Protein AF-A0A6G1LJ09-F1 (afdb_monomer_lite)

Secondary structure (DSSP, 8-state):
----TT-PPPHHHHHHHHHHHHHHHHHTT----HHHHHHHHHHHTTPPTTHHHH-HHHHHHHHHHHHHHHH-SS----------------------------------------------------

Foldseek 3Di:
DDDDPDPDDDPVVLLVQLLVLLLVCVVVVHDDDLQNSVQVSCVVSVHDRCCCVPPPVNVVLSNCSNVCCNVDVPDPDDDPPPPPPPDDDDDDDDDDDDDDDDDDDDDDDDDDDDDDDDDDDDDDDD

Structure (mmCIF, N/CA/C/O backbone):
data_AF-A0A6G1LJ09-F1
#
_entry.id   AF-A0A6G1LJ09-F1
#
loop_
_atom_site.group_PDB
_atom_site.id
_atom_site.type_symbol
_atom_site.label_atom_id
_atom_site.label_alt_id
_atom_site.label_comp_id
_atom_site.label_asym_id
_atom_site.label_entity_id
_atom_site.label_seq_id
_atom_site.pdbx_PDB_ins_code
_atom_site.Cartn_x
_atom_site.Cartn_y
_atom_site.Cartn_z
_atom_site.occupancy
_atom_site.B_iso_or_equiv
_atom_site.auth_seq_id
_atom_site.auth_comp_id
_atom_site.auth_asym_id
_atom_site.auth_atom_id
_atom_site.pdbx_PDB_model_num
ATOM 1 N N . MET A 1 1 ? 1.523 -24.584 -12.538 1.00 35.12 1 MET A N 1
ATOM 2 C CA . MET A 1 1 ? 1.205 -23.612 -13.606 1.00 35.12 1 MET A CA 1
ATOM 3 C C . MET A 1 1 ? 1.739 -22.257 -13.158 1.00 35.12 1 MET A C 1
ATOM 5 O O . MET A 1 1 ? 1.283 -21.769 -12.138 1.00 35.12 1 MET A O 1
ATOM 9 N N . ARG A 1 2 ? 2.769 -21.709 -13.813 1.00 52.59 2 ARG A N 1
ATOM 10 C CA . ARG A 1 2 ? 3.375 -20.404 -13.484 1.00 52.59 2 ARG A CA 1
ATOM 11 C C . ARG A 1 2 ? 3.399 -19.582 -14.764 1.00 52.59 2 ARG A C 1
ATOM 13 O O . ARG A 1 2 ? 4.247 -19.829 -15.613 1.00 52.59 2 ARG A O 1
ATOM 20 N N . SER A 1 3 ? 2.429 -18.694 -14.948 1.00 48.56 3 SER A N 1
ATOM 21 C CA . SER A 1 3 ? 2.415 -17.695 -16.023 1.00 48.56 3 SER A CA 1
ATOM 22 C C . SER A 1 3 ? 1.272 -16.720 -15.784 1.00 48.56 3 SER A C 1
ATOM 24 O O . SER A 1 3 ? 0.134 -17.143 -15.914 1.00 48.56 3 SER A O 1
ATOM 26 N N . THR A 1 4 ? 1.591 -15.455 -15.493 1.00 51.94 4 THR A N 1
ATOM 27 C CA . THR A 1 4 ? 0.912 -14.260 -16.038 1.00 51.94 4 THR A CA 1
ATOM 28 C C . THR A 1 4 ? 1.689 -12.999 -15.643 1.00 51.94 4 THR A C 1
ATOM 30 O O . THR A 1 4 ? 1.232 -12.170 -14.867 1.00 51.94 4 THR A O 1
ATOM 33 N N . ALA A 1 5 ? 2.872 -12.811 -16.231 1.00 52.53 5 ALA A N 1
ATOM 34 C CA . ALA A 1 5 ? 3.584 -11.528 -16.199 1.00 52.53 5 ALA A CA 1
ATOM 35 C C . ALA A 1 5 ? 2.998 -10.491 -17.194 1.00 52.53 5 ALA A C 1
ATOM 37 O O . ALA A 1 5 ? 3.689 -9.556 -17.580 1.00 52.53 5 ALA A O 1
ATOM 38 N N . ALA A 1 6 ? 1.748 -10.659 -17.650 1.00 56.78 6 ALA A N 1
ATOM 39 C CA . ALA A 1 6 ? 1.190 -9.905 -18.781 1.00 56.78 6 ALA A CA 1
ATOM 40 C C . ALA A 1 6 ? -0.005 -8.992 -18.441 1.00 56.78 6 ALA A C 1
ATOM 42 O O . ALA A 1 6 ? -0.504 -8.321 -19.337 1.00 56.78 6 ALA A O 1
ATOM 43 N N . ASN A 1 7 ? -0.460 -8.930 -17.184 1.00 67.44 7 ASN A N 1
ATOM 44 C CA . ASN A 1 7 ? -1.584 -8.066 -16.796 1.00 67.44 7 ASN A CA 1
ATOM 45 C C . ASN A 1 7 ? -1.324 -7.336 -15.472 1.00 67.44 7 ASN A C 1
ATOM 47 O O . ASN A 1 7 ? -2.180 -7.306 -14.593 1.00 67.44 7 ASN A O 1
ATOM 51 N N . VAL A 1 8 ? -0.120 -6.778 -15.303 1.00 73.69 8 VAL A N 1
ATOM 52 C CA . VAL A 1 8 ? 0.113 -5.843 -14.196 1.00 73.69 8 VAL A CA 1
ATOM 53 C C . VAL A 1 8 ? -0.732 -4.595 -14.488 1.00 73.69 8 VAL A C 1
ATOM 55 O O . VAL A 1 8 ? -0.546 -3.982 -15.542 1.00 73.69 8 VAL A O 1
ATOM 58 N N . PRO A 1 9 ? -1.691 -4.238 -13.618 1.00 81.38 9 PRO A N 1
ATOM 59 C CA . PRO A 1 9 ? -2.539 -3.079 -13.830 1.00 81.38 9 PRO A CA 1
ATOM 60 C C . PRO A 1 9 ? -1.704 -1.797 -13.755 1.00 81.38 9 PRO A C 1
ATOM 62 O O . PRO A 1 9 ? -0.600 -1.777 -13.214 1.00 81.38 9 PRO A O 1
ATOM 65 N N . HIS A 1 10 ? -2.234 -0.708 -14.309 1.00 88.94 10 HIS A N 1
ATOM 66 C CA . HIS A 1 10 ? -1.552 0.585 -14.304 1.00 88.94 10 HIS A CA 1
ATOM 67 C C . HIS A 1 10 ? -1.174 1.013 -12.876 1.00 88.94 10 HIS A C 1
ATOM 69 O O . HIS A 1 10 ? -1.959 0.805 -11.951 1.00 88.94 10 HIS A O 1
ATOM 75 N N . ASP A 1 11 ? -0.027 1.679 -12.703 1.00 89.19 11 ASP A N 1
ATOM 76 C CA . ASP A 1 11 ? 0.476 2.097 -11.387 1.00 89.19 11 ASP A CA 1
ATOM 77 C C . ASP A 1 11 ? -0.600 2.772 -10.529 1.00 89.19 11 ASP A C 1
ATOM 79 O O . ASP A 1 11 ? -0.790 2.424 -9.368 1.00 89.19 11 ASP A O 1
ATOM 83 N N . ALA A 1 12 ? -1.365 3.690 -11.123 1.00 89.38 12 ALA A N 1
ATOM 84 C CA . ALA A 1 12 ? -2.443 4.394 -10.430 1.00 89.38 12 ALA A CA 1
ATOM 85 C C . ALA A 1 12 ? -3.519 3.452 -9.852 1.00 89.38 12 ALA A C 1
ATOM 87 O O . ALA A 1 12 ? -4.041 3.714 -8.771 1.00 89.38 12 ALA A O 1
ATOM 88 N N . ALA A 1 13 ? -3.832 2.348 -10.538 1.00 90.88 13 ALA A N 1
ATOM 89 C CA . ALA A 1 13 ? -4.785 1.352 -10.051 1.00 90.88 13 ALA A CA 1
ATOM 90 C C . ALA A 1 13 ? -4.222 0.591 -8.842 1.00 90.88 13 ALA A C 1
ATOM 92 O O . ALA A 1 13 ? -4.949 0.343 -7.880 1.00 90.88 13 ALA A O 1
ATOM 93 N N . ILE A 1 14 ? -2.919 0.293 -8.849 1.00 91.94 14 ILE A N 1
ATOM 94 C CA . ILE A 1 14 ? -2.225 -0.333 -7.719 1.00 91.94 14 ILE A CA 1
ATOM 95 C C . ILE A 1 14 ? -2.238 0.602 -6.500 1.00 91.94 14 ILE A C 1
ATOM 97 O O . ILE A 1 14 ? -2.603 0.185 -5.400 1.00 91.94 14 ILE A O 1
ATOM 101 N N . GLU A 1 15 ? -1.908 1.885 -6.686 1.00 92.44 15 GLU A N 1
ATOM 102 C CA . GLU A 1 15 ? -1.954 2.877 -5.602 1.00 92.44 15 GLU A CA 1
ATOM 103 C C . GLU A 1 15 ? -3.365 3.034 -5.027 1.00 92.44 15 GLU A C 1
ATOM 105 O O . GLU A 1 15 ? -3.550 3.062 -3.808 1.00 92.44 15 GLU A O 1
ATOM 110 N N . GLN A 1 16 ? -4.369 3.134 -5.901 1.00 92.00 16 GLN A N 1
ATOM 111 C CA . GLN A 1 16 ? -5.761 3.288 -5.497 1.00 92.00 16 GLN A CA 1
ATOM 112 C C . GLN A 1 16 ? -6.263 2.060 -4.734 1.00 92.00 16 GLN A C 1
ATOM 114 O O . GLN A 1 16 ? -6.963 2.222 -3.733 1.00 92.00 16 GLN A O 1
ATOM 119 N N . CYS A 1 17 ? -5.881 0.855 -5.164 1.00 92.56 17 CYS A N 1
ATOM 120 C CA . CYS A 1 17 ? -6.199 -0.385 -4.463 1.00 92.56 17 CYS A CA 1
ATOM 121 C C . CYS A 1 17 ? -5.627 -0.371 -3.039 1.00 92.56 17 CYS A C 1
ATOM 123 O O . CYS A 1 17 ? -6.383 -0.538 -2.084 1.00 92.56 17 CYS A O 1
ATOM 125 N N . LEU A 1 18 ? -4.337 -0.048 -2.871 1.00 93.25 18 LEU A N 1
ATOM 126 C CA . LEU A 1 18 ? -3.701 0.047 -1.549 1.00 93.25 18 LEU A CA 1
ATOM 127 C C . LEU A 1 18 ? -4.434 1.030 -0.625 1.00 93.25 18 LEU A C 1
ATOM 129 O O . LEU A 1 18 ? -4.748 0.696 0.516 1.00 93.25 18 LEU A O 1
ATOM 133 N N . ARG A 1 19 ? -4.757 2.229 -1.126 1.00 92.00 19 ARG A N 1
ATOM 134 C CA . ARG A 1 19 ? -5.500 3.243 -0.357 1.00 92.00 19 ARG A CA 1
ATOM 135 C C . ARG A 1 19 ? -6.897 2.758 0.027 1.00 92.00 19 ARG A C 1
ATOM 137 O O . ARG A 1 19 ? -7.343 3.011 1.143 1.00 92.00 19 ARG A O 1
ATOM 144 N N . ARG A 1 20 ? -7.595 2.076 -0.886 1.00 92.44 20 ARG A N 1
ATOM 145 C CA . ARG A 1 20 ? -8.933 1.527 -0.637 1.00 92.44 20 ARG A CA 1
ATOM 146 C C . ARG A 1 20 ? -8.892 0.449 0.443 1.00 92.44 20 ARG A C 1
ATOM 148 O O . ARG A 1 20 ? -9.653 0.558 1.393 1.00 92.44 20 ARG A O 1
ATOM 155 N N . VAL A 1 21 ? -7.972 -0.509 0.341 1.00 92.75 21 VAL A N 1
ATOM 156 C CA . VAL A 1 21 ? -7.781 -1.577 1.337 1.00 92.75 21 VAL A CA 1
ATOM 157 C C . VAL A 1 21 ? -7.528 -0.995 2.728 1.00 92.75 21 VAL A C 1
ATOM 159 O O . VAL A 1 21 ? -8.147 -1.420 3.701 1.00 92.75 21 VAL A O 1
ATOM 162 N N . VAL A 1 22 ? -6.653 0.011 2.831 1.00 91.94 22 VAL A N 1
ATOM 163 C CA . VAL A 1 22 ? -6.370 0.685 4.108 1.00 91.94 22 VAL A CA 1
ATOM 164 C C . VAL A 1 22 ? -7.611 1.397 4.640 1.00 91.94 22 VAL A C 1
ATOM 166 O O . VAL A 1 22 ? -7.976 1.206 5.796 1.00 91.94 22 VAL A O 1
ATOM 169 N N . ARG A 1 23 ? -8.299 2.172 3.797 1.00 90.31 23 ARG A N 1
ATOM 170 C CA . ARG A 1 23 ? -9.517 2.890 4.189 1.00 90.31 23 ARG A CA 1
ATOM 171 C C . ARG A 1 23 ? -10.614 1.939 4.657 1.00 90.31 23 ARG A C 1
ATOM 173 O O . ARG A 1 23 ? -11.281 2.223 5.644 1.00 90.31 23 ARG A O 1
ATOM 180 N N . ASP A 1 24 ? -10.817 0.836 3.948 1.00 90.88 24 ASP A N 1
ATOM 181 C CA . ASP A 1 24 ? -11.836 -0.146 4.298 1.00 90.88 24 ASP A CA 1
ATOM 182 C C . ASP A 1 24 ? -11.479 -0.856 5.608 1.00 90.88 24 ASP A C 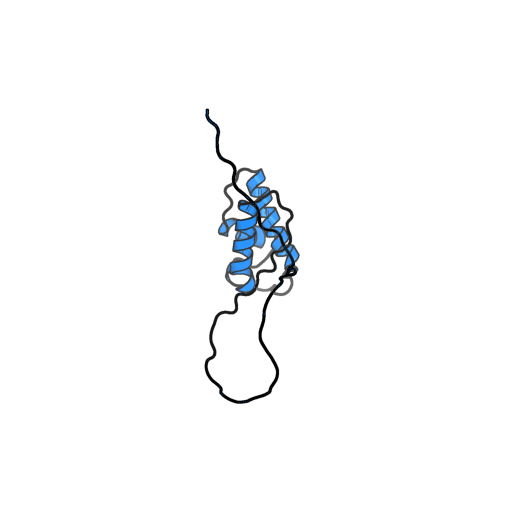1
ATOM 184 O O . ASP A 1 24 ? -12.362 -1.087 6.426 1.00 90.88 24 ASP A O 1
ATOM 188 N N . ALA A 1 25 ? -10.200 -1.097 5.892 1.00 90.75 25 ALA A N 1
ATOM 189 C CA . ALA A 1 25 ? -9.784 -1.605 7.195 1.00 90.75 25 ALA A CA 1
ATOM 190 C C . ALA A 1 25 ? -9.999 -0.602 8.336 1.00 90.75 25 ALA A C 1
ATOM 192 O O . ALA A 1 25 ? -10.524 -0.991 9.376 1.00 90.75 25 ALA A O 1
ATOM 193 N N . LEU A 1 26 ? -9.682 0.681 8.121 1.00 88.44 26 LEU A N 1
ATOM 194 C CA . LEU A 1 26 ? -9.939 1.742 9.101 1.00 88.44 26 LEU A CA 1
ATOM 195 C C . LEU A 1 26 ? -11.435 1.884 9.414 1.00 88.44 26 LEU A C 1
ATOM 197 O O . LEU A 1 26 ? -11.797 2.042 10.571 1.00 88.44 26 LEU A O 1
ATOM 201 N N . LYS A 1 27 ? -12.314 1.773 8.409 1.00 89.25 27 LYS A N 1
ATOM 202 C CA . LYS A 1 27 ? -13.776 1.787 8.618 1.00 89.25 27 LYS A CA 1
ATOM 203 C C . LYS A 1 27 ? -14.284 0.621 9.467 1.00 89.25 27 LYS A C 1
ATOM 205 O O . LYS A 1 27 ? -15.351 0.736 10.053 1.00 89.25 27 LYS A O 1
ATOM 210 N N . ASN A 1 28 ? -13.577 -0.506 9.457 1.00 89.75 28 ASN A N 1
ATOM 211 C CA . ASN A 1 28 ? -13.920 -1.694 10.235 1.00 89.75 28 ASN A CA 1
ATOM 212 C C . ASN A 1 28 ? -13.167 -1.741 11.581 1.00 89.75 28 ASN A C 1
ATOM 214 O O . ASN A 1 28 ? -13.126 -2.802 12.200 1.00 89.75 28 ASN A O 1
ATOM 218 N N . ASP A 1 29 ? -12.514 -0.642 11.989 1.00 86.94 29 ASP A N 1
ATOM 219 C CA . ASP A 1 29 ? -11.653 -0.557 13.180 1.00 86.94 29 ASP A CA 1
ATOM 220 C C . ASP A 1 29 ? -10.590 -1.676 13.241 1.00 86.94 29 ASP A C 1
ATOM 222 O O . ASP A 1 29 ? -10.156 -2.120 14.306 1.00 86.94 29 ASP A O 1
ATOM 226 N N . MET A 1 30 ? -10.151 -2.159 12.073 1.00 86.88 30 MET A N 1
ATOM 227 C CA . MET A 1 30 ? -9.152 -3.215 11.965 1.00 86.88 30 MET A CA 1
ATOM 228 C C . MET A 1 30 ? -7.749 -2.624 11.888 1.00 86.88 30 MET A C 1
ATOM 230 O O . MET A 1 30 ? -7.450 -1.793 11.028 1.00 86.88 30 MET A O 1
ATOM 234 N N . GLU A 1 31 ? -6.840 -3.141 12.716 1.00 85.56 31 GLU A N 1
ATOM 235 C CA . GLU A 1 31 ? -5.432 -2.761 12.649 1.00 85.56 31 GLU A CA 1
ATOM 236 C C . GLU A 1 31 ? -4.790 -3.264 11.344 1.00 85.56 31 GLU A C 1
ATOM 238 O O . GLU A 1 31 ? -4.497 -4.459 11.148 1.00 85.56 31 GLU A O 1
ATOM 243 N N . MET A 1 32 ? -4.572 -2.316 10.433 1.00 89.88 32 MET A N 1
ATOM 244 C CA . MET A 1 32 ? -3.961 -2.552 9.136 1.00 89.88 32 MET A CA 1
ATOM 245 C C . MET A 1 32 ? -2.461 -2.272 9.192 1.00 89.88 32 MET A C 1
ATOM 247 O O . MET A 1 32 ? -2.016 -1.165 9.475 1.00 89.88 32 MET A O 1
ATOM 251 N N . THR A 1 33 ? -1.662 -3.286 8.860 1.00 90.62 33 THR A N 1
ATOM 252 C CA . THR A 1 33 ? -0.203 -3.159 8.740 1.00 90.62 33 THR A CA 1
ATOM 253 C C . THR A 1 33 ? 0.215 -3.200 7.278 1.00 90.62 33 THR A C 1
ATOM 255 O O . THR A 1 33 ? -0.475 -3.776 6.435 1.00 90.62 33 THR A O 1
ATOM 258 N N . VAL A 1 34 ? 1.411 -2.684 6.976 1.00 91.75 34 VAL A N 1
ATOM 259 C CA . VAL A 1 34 ? 1.970 -2.685 5.612 1.00 91.75 34 VAL A CA 1
ATOM 260 C C . VAL A 1 34 ? 1.974 -4.084 4.982 1.00 91.75 34 VAL A C 1
ATOM 262 O O . VAL A 1 34 ? 1.701 -4.239 3.795 1.00 91.75 34 VAL A O 1
ATOM 265 N N . LYS A 1 35 ? 2.251 -5.126 5.777 1.00 93.31 35 LYS A N 1
ATOM 266 C CA . LYS A 1 35 ? 2.269 -6.516 5.300 1.00 93.31 35 LYS A CA 1
ATOM 267 C C . LYS A 1 35 ? 0.873 -7.007 4.899 1.00 93.31 35 LYS A C 1
ATOM 269 O O . LYS A 1 35 ? 0.754 -7.634 3.852 1.00 93.31 35 LYS A O 1
ATOM 274 N N . LYS A 1 36 ? -0.154 -6.723 5.710 1.00 92.00 36 LYS A N 1
ATOM 275 C CA . LYS A 1 36 ? -1.544 -7.119 5.429 1.00 92.00 36 LYS A CA 1
ATOM 276 C C . LYS A 1 36 ? -2.103 -6.365 4.222 1.00 92.00 36 LYS A C 1
ATOM 278 O O . LYS A 1 36 ? -2.675 -6.989 3.339 1.00 92.00 36 LYS A O 1
ATOM 283 N N . ALA A 1 37 ? -1.859 -5.056 4.146 1.00 92.88 37 ALA A N 1
ATOM 284 C CA . ALA A 1 37 ? -2.335 -4.230 3.039 1.00 92.88 37 ALA A CA 1
ATOM 285 C C . ALA A 1 37 ? -1.742 -4.671 1.690 1.00 92.88 37 ALA A C 1
ATOM 287 O O . ALA A 1 37 ? -2.463 -4.737 0.701 1.00 92.88 37 ALA A O 1
ATOM 288 N N . ARG A 1 38 ? -0.451 -5.034 1.654 1.00 93.75 38 ARG A N 1
ATOM 289 C CA . ARG A 1 38 ? 0.184 -5.596 0.449 1.00 93.75 38 ARG A CA 1
ATOM 290 C C . ARG A 1 38 ? -0.430 -6.923 0.027 1.00 93.75 38 ARG A C 1
ATOM 292 O O . ARG A 1 38 ? -0.752 -7.065 -1.141 1.00 93.75 38 ARG A O 1
ATOM 299 N N . ALA A 1 39 ? -0.611 -7.853 0.964 1.00 93.44 39 ALA A N 1
ATOM 300 C CA . ALA A 1 39 ? -1.196 -9.158 0.662 1.00 93.44 39 ALA A CA 1
ATOM 301 C C . ALA A 1 39 ? -2.629 -9.021 0.121 1.00 93.44 39 ALA A C 1
ATOM 303 O O . ALA A 1 39 ? -2.955 -9.579 -0.917 1.00 93.44 39 ALA A O 1
ATOM 304 N N . HIS A 1 40 ? -3.452 -8.189 0.760 1.00 93.00 40 HIS A N 1
ATOM 305 C CA . HIS A 1 40 ? -4.826 -7.962 0.315 1.00 93.00 40 HIS A CA 1
ATOM 306 C C . HIS A 1 40 ? -4.892 -7.239 -1.042 1.00 93.00 40 HIS A C 1
ATOM 308 O O . HIS A 1 40 ? -5.777 -7.510 -1.848 1.00 93.00 40 HIS A O 1
ATOM 314 N N . ALA A 1 41 ? -3.957 -6.326 -1.325 1.00 93.00 41 ALA A N 1
ATOM 315 C CA . ALA A 1 41 ? -3.859 -5.701 -2.643 1.00 93.00 41 ALA A CA 1
ATOM 316 C C . ALA A 1 41 ? -3.360 -6.681 -3.723 1.00 93.00 41 ALA A C 1
ATOM 318 O O . ALA A 1 41 ? -3.806 -6.594 -4.863 1.00 93.00 41 ALA A O 1
ATOM 319 N N . GLU A 1 42 ? -2.465 -7.615 -3.381 1.00 93.00 42 GLU A N 1
ATOM 320 C CA . GLU A 1 42 ? -2.040 -8.699 -4.280 1.00 93.00 42 GLU A CA 1
ATOM 321 C C . GLU A 1 42 ? -3.221 -9.618 -4.627 1.00 93.00 42 GLU A C 1
ATOM 323 O O . GLU A 1 42 ? -3.413 -9.937 -5.797 1.00 93.00 42 GLU A O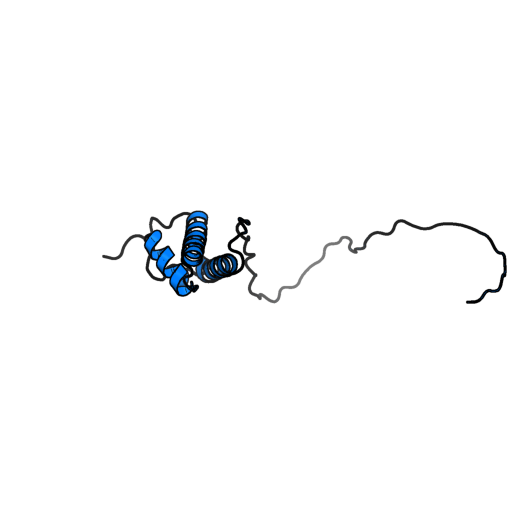 1
ATOM 328 N N . GLU A 1 43 ? -4.062 -9.962 -3.648 1.00 91.62 43 GLU A N 1
ATOM 329 C CA . GLU A 1 43 ? -5.277 -10.762 -3.854 1.00 91.62 43 GLU A CA 1
ATOM 330 C C . GLU A 1 43 ? -6.331 -10.030 -4.704 1.00 91.62 43 GLU A C 1
ATOM 332 O O . GLU A 1 43 ? -6.833 -10.598 -5.673 1.00 91.62 43 GLU A O 1
ATOM 337 N N . GLU A 1 44 ? -6.633 -8.760 -4.403 1.00 90.38 44 GLU A N 1
ATOM 338 C CA . GLU A 1 44 ? -7.621 -7.958 -5.153 1.00 90.38 44 GLU A CA 1
ATOM 339 C C . GLU A 1 44 ? -7.217 -7.730 -6.616 1.00 90.38 44 GLU A C 1
ATOM 341 O O . GLU A 1 44 ? -8.068 -7.713 -7.505 1.00 90.38 44 GLU A O 1
ATOM 346 N N . LEU A 1 45 ? -5.922 -7.533 -6.873 1.00 90.44 45 LEU A N 1
ATOM 347 C CA . LEU A 1 45 ? -5.393 -7.278 -8.215 1.00 90.44 45 LEU A CA 1
ATOM 348 C C . LEU A 1 45 ? -4.940 -8.558 -8.932 1.00 90.44 45 LEU A C 1
ATOM 350 O O . LEU A 1 45 ? -4.431 -8.465 -10.050 1.00 90.44 45 LEU A O 1
ATOM 354 N N . ALA A 1 46 ? -5.110 -9.727 -8.302 1.00 89.75 46 ALA A N 1
ATOM 355 C CA . ALA A 1 46 ? -4.621 -11.020 -8.779 1.00 89.75 46 ALA A CA 1
ATOM 356 C C . ALA A 1 46 ? -3.134 -10.981 -9.200 1.00 89.75 46 ALA A C 1
ATOM 358 O O . ALA A 1 46 ? -2.740 -11.525 -10.236 1.00 89.75 46 ALA A O 1
ATOM 359 N N . LEU A 1 47 ? -2.313 -10.293 -8.404 1.00 88.75 47 LEU A N 1
ATOM 360 C CA . LEU A 1 47 ? -0.866 -10.207 -8.585 1.00 88.75 47 LEU A CA 1
ATOM 361 C C . LEU A 1 47 ? -0.169 -11.418 -7.963 1.00 88.75 47 LEU A C 1
ATOM 363 O O . LEU A 1 47 ? -0.735 -12.141 -7.144 1.00 88.75 47 LEU A O 1
ATOM 367 N N . ASP A 1 48 ? 1.090 -11.629 -8.347 1.00 88.94 48 ASP A N 1
ATOM 368 C CA . ASP A 1 48 ? 1.902 -12.679 -7.736 1.00 88.94 48 ASP A CA 1
ATOM 369 C C . ASP A 1 48 ? 2.158 -12.369 -6.256 1.00 88.94 48 ASP A C 1
ATOM 371 O O . ASP A 1 48 ? 2.388 -11.217 -5.870 1.00 88.94 48 ASP A O 1
ATOM 375 N N . ALA A 1 49 ? 2.126 -13.407 -5.423 1.00 88.56 49 ALA A N 1
ATOM 376 C CA . ALA A 1 49 ? 2.326 -13.251 -3.991 1.00 88.56 49 ALA A CA 1
ATOM 377 C C . ALA A 1 49 ? 3.749 -12.751 -3.715 1.00 88.56 49 ALA A C 1
ATOM 379 O O . ALA A 1 49 ? 4.729 -13.409 -4.057 1.00 88.56 49 ALA A O 1
ATOM 380 N N . GLY A 1 50 ? 3.870 -11.602 -3.054 1.00 89.69 50 GLY A N 1
ATOM 381 C CA . GLY A 1 50 ? 5.150 -10.932 -2.864 1.00 89.69 50 GLY A CA 1
ATOM 382 C C . GLY A 1 50 ? 5.533 -9.951 -3.971 1.00 89.69 50 GLY A C 1
ATOM 383 O O . GLY A 1 50 ? 6.621 -9.384 -3.878 1.00 89.69 50 GLY A O 1
ATOM 384 N N . PHE A 1 51 ? 4.663 -9.647 -4.940 1.00 91.81 51 PHE A N 1
ATOM 385 C CA . PHE A 1 51 ? 4.890 -8.616 -5.961 1.00 91.81 51 PHE A CA 1
ATOM 386 C C . PHE A 1 51 ? 5.438 -7.305 -5.376 1.00 91.81 51 PHE A C 1
ATOM 388 O O . PHE A 1 51 ? 6.419 -6.751 -5.881 1.00 91.81 51 PHE A O 1
ATOM 395 N N . PHE A 1 52 ? 4.863 -6.826 -4.267 1.00 91.62 52 PHE A N 1
ATOM 396 C CA . PHE A 1 52 ? 5.312 -5.589 -3.614 1.00 91.62 52 PHE A CA 1
ATOM 397 C C . PHE A 1 52 ? 6.679 -5.721 -2.925 1.00 91.62 52 PHE A C 1
ATOM 399 O O . PHE A 1 52 ? 7.286 -4.717 -2.555 1.00 91.62 52 PHE A O 1
ATOM 406 N N . LYS A 1 53 ? 7.158 -6.942 -2.682 1.00 90.44 53 LYS A N 1
ATOM 407 C CA . LYS A 1 53 ? 8.462 -7.229 -2.062 1.00 90.44 53 LYS A CA 1
ATOM 408 C C . LYS A 1 53 ? 9.537 -7.460 -3.118 1.00 90.44 53 LYS A C 1
ATOM 410 O O . LYS A 1 53 ? 10.666 -7.008 -2.915 1.00 90.44 53 LYS A O 1
ATOM 415 N N . ASP A 1 54 ? 9.161 -8.122 -4.205 1.00 90.50 54 ASP A N 1
ATOM 416 C CA . ASP A 1 54 ? 10.046 -8.525 -5.292 1.00 90.50 54 ASP A CA 1
ATOM 417 C C . ASP A 1 54 ? 10.264 -7.385 -6.287 1.00 90.50 54 ASP A C 1
ATOM 419 O O . ASP A 1 54 ? 11.344 -7.262 -6.865 1.00 90.50 54 ASP A O 1
ATOM 423 N N . THR A 1 55 ? 9.288 -6.480 -6.419 1.00 90.12 55 THR A N 1
ATOM 424 C CA . THR A 1 55 ? 9.410 -5.303 -7.280 1.00 90.12 55 THR A CA 1
ATOM 425 C C . THR A 1 55 ? 9.999 -4.118 -6.503 1.00 90.12 55 THR A C 1
ATOM 427 O O . THR A 1 55 ? 9.312 -3.522 -5.665 1.00 90.12 55 THR A O 1
ATOM 430 N N . PRO A 1 56 ? 11.248 -3.694 -6.781 1.00 90.12 56 PRO A N 1
ATOM 431 C CA . PRO A 1 56 ? 11.920 -2.652 -6.002 1.00 90.12 56 PRO A CA 1
ATOM 432 C C . PRO A 1 56 ? 11.210 -1.296 -6.085 1.00 90.12 56 PRO A C 1
ATOM 434 O O . PRO A 1 56 ? 11.117 -0.602 -5.076 1.00 90.12 56 PRO A O 1
ATOM 437 N N . ALA A 1 57 ? 10.636 -0.957 -7.247 1.00 89.56 57 ALA A N 1
ATOM 438 C CA . ALA A 1 57 ? 9.870 0.277 -7.443 1.00 89.56 57 ALA A CA 1
ATOM 439 C C . ALA A 1 57 ? 8.645 0.372 -6.514 1.00 89.56 57 ALA A C 1
ATOM 441 O O . ALA A 1 57 ? 8.254 1.459 -6.095 1.00 89.56 57 ALA A O 1
ATOM 442 N N . TRP A 1 58 ? 8.063 -0.775 -6.162 1.00 92.69 58 TRP A N 1
ATOM 443 C CA . TRP A 1 58 ? 6.866 -0.863 -5.334 1.00 92.69 58 TRP A CA 1
ATOM 444 C C . TRP A 1 58 ? 7.165 -1.113 -3.859 1.00 92.69 58 TRP A C 1
ATOM 446 O O . TRP A 1 58 ? 6.327 -0.814 -3.009 1.00 92.69 58 TRP A O 1
ATOM 456 N N . LYS A 1 59 ? 8.357 -1.606 -3.519 1.00 91.50 59 LYS A N 1
ATOM 457 C CA . LYS A 1 59 ? 8.733 -1.947 -2.143 1.00 91.50 59 LYS A CA 1
ATOM 458 C C . LYS A 1 59 ? 8.747 -0.754 -1.194 1.00 91.50 59 LYS A C 1
ATOM 460 O O . LYS A 1 59 ? 8.280 -0.887 -0.064 1.00 91.50 59 LYS A O 1
ATOM 465 N N . GLU A 1 60 ? 9.27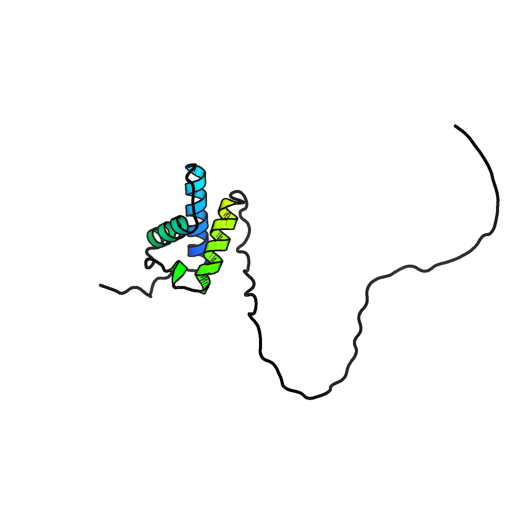6 0.383 -1.626 1.00 92.12 60 GLU A N 1
ATOM 466 C CA . GLU A 1 60 ? 9.255 1.623 -0.839 1.00 92.12 60 GLU A CA 1
ATOM 467 C C . GLU A 1 60 ? 7.928 2.359 -1.049 1.00 92.12 60 GLU A C 1
ATOM 469 O O . GLU A 1 60 ? 7.193 2.585 -0.094 1.00 92.12 60 GLU A O 1
ATOM 474 N N . ARG A 1 61 ? 7.529 2.556 -2.311 1.00 92.69 61 ARG A N 1
ATOM 475 C CA . ARG A 1 61 ? 6.298 3.265 -2.691 1.00 92.69 61 ARG A CA 1
ATOM 476 C C . ARG A 1 61 ? 5.041 2.732 -2.001 1.00 92.69 61 ARG A C 1
ATOM 478 O O . ARG A 1 61 ? 4.262 3.509 -1.464 1.00 92.69 61 ARG A O 1
ATOM 485 N N . SER A 1 62 ? 4.842 1.412 -1.962 1.00 92.06 62 SER A N 1
ATOM 486 C CA . SER A 1 62 ? 3.680 0.829 -1.274 1.00 92.06 62 SER A CA 1
ATOM 487 C C . SER A 1 62 ? 3.719 1.060 0.235 1.00 92.06 62 SER A C 1
ATOM 489 O O . SER A 1 62 ? 2.667 1.243 0.834 1.00 92.06 62 SER A O 1
ATOM 491 N N . LYS A 1 63 ? 4.910 1.065 0.856 1.00 93.94 63 LYS A N 1
ATOM 492 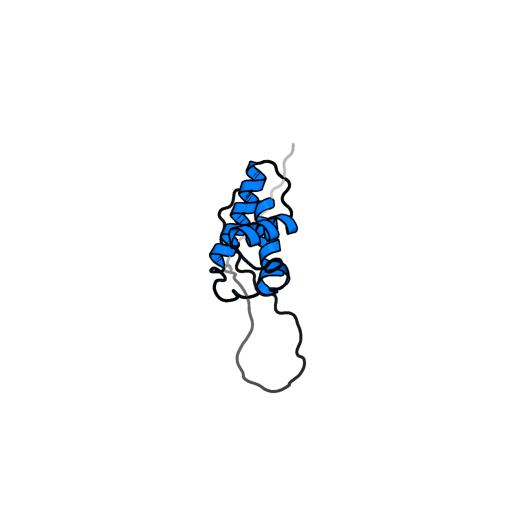C CA . LYS A 1 63 ? 5.047 1.358 2.288 1.00 93.94 63 LYS A CA 1
ATOM 493 C C . LYS A 1 63 ? 4.570 2.780 2.560 1.00 93.94 63 LYS A C 1
ATOM 495 O O . LYS A 1 63 ? 3.721 2.954 3.422 1.00 93.94 63 LYS A O 1
ATOM 500 N N . ASP A 1 64 ? 5.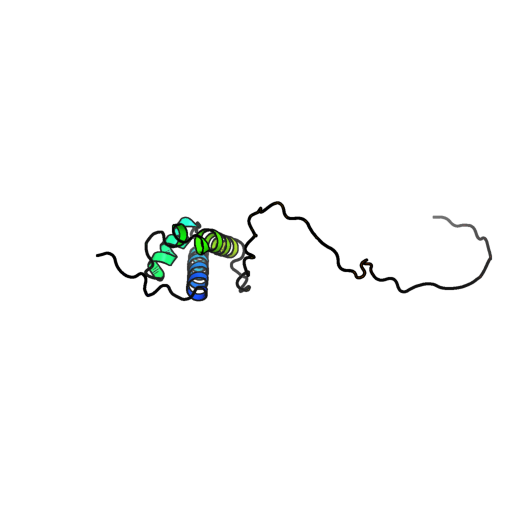071 3.743 1.792 1.00 92.75 64 ASP A N 1
ATOM 501 C CA . ASP A 1 64 ? 4.743 5.158 1.967 1.00 92.75 64 ASP A CA 1
ATOM 502 C C . ASP A 1 64 ? 3.251 5.413 1.750 1.00 92.75 64 ASP A C 1
ATOM 504 O O . ASP A 1 64 ? 2.617 6.061 2.574 1.00 92.75 64 ASP A O 1
ATOM 508 N N . ILE A 1 65 ? 2.665 4.832 0.694 1.00 91.88 65 ILE A N 1
ATOM 509 C CA . ILE A 1 65 ? 1.226 4.949 0.415 1.00 91.88 65 ILE A CA 1
ATOM 510 C C . ILE A 1 65 ? 0.395 4.400 1.576 1.00 91.88 65 ILE A C 1
ATOM 512 O O . ILE A 1 65 ? -0.582 5.030 1.973 1.00 91.88 65 ILE A O 1
ATOM 516 N N . ILE A 1 66 ? 0.759 3.227 2.105 1.00 91.62 66 ILE A N 1
ATOM 517 C CA . ILE A 1 66 ? 0.022 2.605 3.206 1.00 91.62 66 ILE A CA 1
ATOM 518 C C . ILE A 1 66 ? 0.177 3.433 4.484 1.00 91.62 66 ILE A C 1
ATOM 520 O O . ILE A 1 66 ? -0.825 3.722 5.126 1.00 91.62 66 ILE A O 1
ATOM 524 N N . THR A 1 67 ? 1.397 3.841 4.843 1.00 91.44 67 THR A N 1
ATOM 525 C CA . THR A 1 67 ? 1.643 4.655 6.042 1.00 91.44 67 THR A CA 1
ATOM 526 C C . THR A 1 67 ? 0.906 5.990 5.964 1.00 91.44 67 THR A C 1
ATOM 528 O O . THR A 1 67 ? 0.179 6.319 6.893 1.00 91.44 67 THR A O 1
ATOM 531 N N . ALA A 1 68 ? 0.992 6.694 4.832 1.00 89.62 68 ALA A N 1
ATOM 532 C CA . ALA A 1 68 ? 0.275 7.949 4.631 1.00 89.62 68 ALA A CA 1
ATOM 533 C C . ALA A 1 68 ? -1.249 7.769 4.720 1.00 89.62 68 ALA A C 1
ATOM 535 O O . ALA A 1 68 ? -1.926 8.591 5.323 1.00 89.62 68 ALA A O 1
ATOM 536 N N . ALA A 1 69 ? -1.796 6.683 4.162 1.00 88.06 69 ALA A N 1
ATOM 537 C CA . ALA A 1 69 ? -3.233 6.409 4.216 1.00 88.06 69 ALA A CA 1
ATOM 538 C C . ALA A 1 69 ? -3.733 5.992 5.612 1.00 88.06 69 ALA A C 1
ATOM 540 O O . ALA A 1 69 ? -4.918 6.155 5.898 1.00 88.06 69 ALA A O 1
ATOM 541 N N . VAL A 1 70 ? -2.861 5.427 6.456 1.00 87.19 70 VAL A N 1
ATOM 542 C CA . VAL A 1 70 ? -3.172 5.120 7.862 1.00 87.19 70 VAL A CA 1
ATOM 543 C C . VAL A 1 70 ? -3.110 6.387 8.719 1.00 87.19 70 VAL A C 1
ATOM 545 O O . VAL A 1 70 ? -3.972 6.573 9.571 1.00 87.19 70 VAL A O 1
ATOM 548 N N . GLU A 1 71 ? -2.114 7.252 8.500 1.00 85.00 71 GLU A N 1
ATOM 549 C CA . GLU A 1 71 ? -1.937 8.501 9.258 1.00 85.00 71 GLU A CA 1
ATOM 550 C C . GLU A 1 71 ? -2.972 9.575 8.890 1.00 85.00 71 GLU A C 1
ATOM 552 O O . GLU A 1 71 ? -3.481 10.257 9.778 1.00 85.00 71 GLU A O 1
ATOM 557 N N . ASP A 1 72 ? -3.312 9.711 7.605 1.00 78.56 72 ASP A N 1
ATOM 558 C CA . ASP A 1 72 ? -4.318 10.659 7.115 1.00 78.56 72 ASP A CA 1
ATOM 559 C C . ASP A 1 72 ? -5.327 9.967 6.176 1.00 78.56 72 ASP A C 1
ATOM 561 O O . ASP A 1 72 ? -5.159 9.939 4.949 1.00 78.56 72 ASP A O 1
ATOM 565 N N . PRO A 1 73 ? -6.420 9.407 6.727 1.00 70.19 73 PRO A N 1
ATOM 566 C CA . PRO A 1 73 ? -7.463 8.772 5.926 1.00 70.19 73 PRO A CA 1
ATOM 567 C C . PRO A 1 73 ? -8.380 9.772 5.204 1.00 70.19 73 PRO A C 1
ATOM 569 O O . PRO A 1 73 ? -9.161 9.359 4.338 1.00 70.19 73 PRO A O 1
ATOM 572 N N . SER A 1 74 ? -8.329 11.062 5.565 1.00 62.25 74 SER A N 1
ATOM 573 C CA . SER A 1 74 ? -9.280 12.082 5.109 1.00 62.25 74 SER A CA 1
ATOM 574 C C . SER A 1 74 ? -8.794 12.859 3.891 1.00 62.25 74 SER A C 1
ATOM 576 O O . SER A 1 74 ? -9.607 13.513 3.234 1.00 62.25 74 SER A O 1
ATOM 578 N N . SER A 1 75 ? -7.503 12.801 3.567 1.00 51.47 75 SER A N 1
ATOM 579 C CA . SER A 1 75 ? -6.941 13.583 2.474 1.00 51.47 75 SER A CA 1
ATOM 580 C C . SER A 1 75 ? -6.981 12.833 1.131 1.00 51.47 75 SER A C 1
ATOM 582 O O . SER A 1 75 ? -6.276 11.836 0.937 1.00 51.47 75 SER A O 1
ATOM 584 N N . PRO A 1 76 ? -7.761 13.300 0.133 1.00 55.50 76 PRO A N 1
ATOM 585 C CA . PRO A 1 76 ? -7.664 12.826 -1.242 1.00 55.50 76 PRO A CA 1
ATOM 586 C C . PRO A 1 76 ? -6.451 13.466 -1.932 1.00 55.50 76 PRO A C 1
ATOM 588 O O . PRO A 1 76 ? -6.567 13.983 -3.041 1.00 55.50 76 PRO A O 1
ATOM 591 N N . GLU A 1 77 ? -5.279 13.501 -1.297 1.00 51.41 77 GLU A N 1
ATOM 592 C CA . GLU A 1 77 ? -4.167 14.259 -1.856 1.00 51.41 77 GLU A CA 1
ATOM 593 C C . GLU A 1 77 ? -3.248 13.375 -2.706 1.00 51.41 77 GLU A C 1
ATOM 595 O O . GLU A 1 77 ? -2.711 12.339 -2.294 1.00 51.41 77 GLU A O 1
ATOM 600 N N . LYS A 1 78 ? -3.243 13.762 -3.987 1.00 48.69 78 LYS A N 1
ATOM 601 C CA . LYS A 1 78 ? -2.198 13.679 -5.011 1.00 48.69 78 LYS A CA 1
ATOM 602 C C . LYS A 1 78 ? -1.126 12.638 -4.730 1.00 48.69 78 LYS A C 1
ATOM 604 O O . LYS A 1 78 ? -0.358 12.791 -3.788 1.00 48.69 78 LYS A O 1
ATOM 609 N N . ALA A 1 79 ? -1.032 11.648 -5.621 1.00 49.34 79 ALA A N 1
ATOM 610 C CA . ALA A 1 79 ? 0.159 10.832 -5.829 1.00 49.34 79 ALA A CA 1
ATOM 611 C C . ALA A 1 79 ? 1.407 11.669 -5.519 1.00 49.34 79 ALA A C 1
ATOM 613 O O . ALA A 1 79 ? 1.763 12.577 -6.282 1.00 49.34 79 ALA A O 1
ATOM 614 N N . GLN A 1 80 ? 2.005 11.438 -4.346 1.00 49.97 80 GLN A N 1
ATOM 615 C CA . GLN A 1 80 ? 3.287 12.027 -4.030 1.00 49.97 80 GLN A CA 1
ATOM 616 C C . GLN A 1 80 ? 4.200 11.495 -5.117 1.00 49.97 80 GLN A C 1
ATOM 618 O O . GLN A 1 80 ? 4.430 10.292 -5.238 1.00 49.97 80 GLN A O 1
ATOM 623 N N . LYS A 1 81 ? 4.634 12.411 -5.982 1.00 48.34 81 LYS A N 1
ATOM 624 C CA . LYS A 1 81 ? 5.747 12.207 -6.891 1.00 48.34 81 LYS A CA 1
ATOM 625 C C . LYS A 1 81 ? 6.924 11.885 -5.981 1.00 48.34 81 LYS A C 1
ATOM 627 O O . LYS A 1 81 ? 7.611 12.802 -5.536 1.00 48.34 81 LYS A O 1
ATOM 632 N N . ASN A 1 82 ? 7.082 10.615 -5.618 1.00 48.19 82 ASN A N 1
ATOM 633 C CA . ASN A 1 82 ? 8.210 10.168 -4.833 1.00 48.19 82 ASN A CA 1
ATOM 634 C C . ASN A 1 82 ? 9.428 10.415 -5.707 1.00 48.19 82 ASN A C 1
ATOM 636 O O . ASN A 1 82 ? 9.696 9.726 -6.689 1.00 48.19 82 ASN A O 1
ATOM 640 N N . ALA A 1 83 ? 10.083 11.518 -5.363 1.00 47.97 83 ALA A N 1
ATOM 641 C CA . ALA A 1 83 ? 11.401 11.883 -5.781 1.00 47.97 83 ALA A CA 1
ATOM 642 C C . ALA A 1 83 ? 12.292 10.671 -5.530 1.00 47.97 83 ALA A C 1
ATOM 644 O O . ALA A 1 83 ? 12.611 10.348 -4.386 1.00 47.97 83 ALA A O 1
ATOM 645 N N . SER A 1 84 ? 12.686 10.004 -6.612 1.00 50.88 84 SER A N 1
ATOM 646 C CA . SER A 1 84 ? 13.813 9.090 -6.604 1.00 50.88 84 SER A CA 1
ATOM 647 C C . SER A 1 84 ? 14.999 9.854 -6.034 1.00 50.88 84 SER A C 1
ATOM 649 O O . SER A 1 84 ? 15.585 10.713 -6.691 1.00 50.88 84 SER A O 1
ATOM 651 N N . LYS A 1 85 ? 15.325 9.582 -4.776 1.00 48.62 85 LYS A N 1
ATOM 652 C CA . LYS A 1 85 ? 16.562 10.022 -4.147 1.00 48.62 85 LYS A CA 1
ATOM 653 C C . LYS A 1 85 ? 17.713 9.441 -4.979 1.00 48.62 85 LYS A C 1
ATOM 655 O O . LYS A 1 85 ? 17.822 8.217 -5.035 1.00 48.62 85 LYS A O 1
ATOM 660 N N . PRO A 1 86 ? 18.571 10.240 -5.647 1.00 46.88 86 PRO A N 1
ATOM 661 C CA . PRO A 1 86 ? 19.703 9.672 -6.360 1.00 46.88 86 PRO A CA 1
ATOM 662 C C . PRO A 1 86 ? 20.717 9.173 -5.329 1.00 46.88 86 PRO A C 1
ATOM 664 O O . PRO A 1 86 ? 21.409 9.945 -4.660 1.00 46.88 86 PRO A O 1
ATOM 667 N N . THR A 1 87 ? 20.796 7.855 -5.175 1.00 50.16 87 THR A N 1
ATOM 668 C CA . THR A 1 87 ? 21.847 7.190 -4.411 1.00 50.16 87 THR A CA 1
ATOM 669 C C . THR A 1 87 ? 23.172 7.294 -5.169 1.00 50.16 87 THR A C 1
ATOM 671 O O . THR A 1 87 ? 23.492 6.474 -6.015 1.00 50.16 87 THR A O 1
ATOM 674 N N . ALA A 1 88 ? 23.910 8.356 -4.855 1.00 53.16 88 ALA A N 1
ATOM 675 C CA . ALA A 1 88 ? 25.340 8.391 -4.552 1.00 53.16 88 ALA A CA 1
ATOM 676 C C . ALA A 1 88 ? 26.381 7.752 -5.524 1.00 53.16 88 ALA A C 1
ATOM 678 O O . ALA A 1 88 ? 26.505 6.539 -5.633 1.00 53.16 88 ALA A O 1
ATOM 679 N N . LYS A 1 89 ? 27.306 8.630 -5.962 1.00 52.00 89 LYS A N 1
ATOM 680 C CA . LYS A 1 89 ? 28.753 8.440 -6.254 1.00 52.00 89 LYS A CA 1
ATOM 681 C C . LYS A 1 89 ? 29.181 7.950 -7.650 1.00 52.00 89 LYS A C 1
ATOM 683 O O . LYS A 1 89 ? 29.300 6.760 -7.898 1.00 52.00 89 LYS A O 1
ATOM 688 N N . ALA A 1 90 ? 29.699 8.893 -8.441 1.00 49.34 90 ALA A N 1
ATOM 689 C CA . ALA A 1 90 ? 30.904 8.681 -9.246 1.00 49.34 90 ALA A CA 1
ATOM 690 C C . ALA A 1 90 ? 31.839 9.889 -9.057 1.00 49.34 90 ALA A C 1
ATOM 692 O O . ALA A 1 90 ? 31.436 11.036 -9.242 1.00 49.34 90 ALA A O 1
ATOM 693 N N . LYS A 1 91 ? 33.068 9.635 -8.592 1.00 53.81 91 LYS A N 1
ATOM 694 C CA . LYS A 1 91 ? 34.136 10.636 -8.477 1.00 53.81 91 LYS A CA 1
ATOM 695 C C . LYS A 1 91 ? 34.947 10.690 -9.779 1.00 53.81 91 LYS A C 1
ATOM 697 O O . LYS A 1 91 ? 35.163 9.656 -10.395 1.00 53.81 91 LYS A O 1
ATOM 702 N N . ALA A 1 92 ? 35.528 11.874 -9.995 1.00 48.59 92 ALA A N 1
ATOM 703 C CA . ALA A 1 92 ? 36.732 12.202 -10.772 1.00 48.59 92 ALA A CA 1
ATOM 704 C C . ALA A 1 92 ? 36.577 12.454 -12.284 1.00 48.59 92 ALA A C 1
ATOM 706 O O . ALA A 1 92 ? 36.149 11.586 -13.032 1.00 48.59 92 ALA A O 1
ATOM 707 N N . GLY A 1 93 ? 37.035 13.639 -12.729 1.00 44.25 93 GLY A N 1
ATOM 708 C CA . GLY A 1 93 ? 37.283 13.895 -14.154 1.00 44.25 93 GLY A CA 1
ATOM 709 C C . GLY A 1 93 ? 37.348 15.348 -14.657 1.00 44.25 93 GLY A C 1
ATOM 710 O O . GLY A 1 93 ? 36.712 15.647 -15.649 1.00 44.25 93 GLY A O 1
ATOM 711 N N . THR A 1 94 ? 38.074 16.251 -13.988 1.00 51.81 94 THR A N 1
ATOM 712 C CA . THR A 1 94 ? 38.949 17.307 -14.565 1.00 51.81 94 THR A CA 1
ATOM 713 C C . THR A 1 94 ? 38.754 17.807 -16.028 1.00 51.81 94 THR A C 1
ATOM 715 O O . THR A 1 94 ? 38.935 17.041 -16.968 1.00 51.81 94 THR A O 1
ATOM 718 N N . LYS A 1 95 ? 38.688 19.159 -16.160 1.00 45.19 95 LYS A N 1
ATOM 719 C CA . LYS A 1 95 ? 38.888 20.084 -17.331 1.00 45.19 95 LYS A CA 1
ATOM 720 C C . LYS A 1 95 ? 37.629 20.422 -18.165 1.00 45.19 95 LYS A C 1
ATOM 722 O O . LYS A 1 95 ? 36.884 19.529 -18.505 1.00 45.19 95 LYS A O 1
ATOM 727 N N . ARG A 1 96 ? 37.359 21.661 -18.613 1.00 46.75 96 ARG A N 1
ATOM 728 C CA . ARG A 1 96 ? 38.018 22.987 -18.533 1.00 46.75 96 ARG A CA 1
ATOM 729 C C . ARG A 1 96 ? 36.998 24.072 -18.986 1.00 46.75 96 ARG A C 1
ATOM 731 O O . ARG A 1 96 ? 36.279 23.827 -19.938 1.00 46.75 96 ARG A O 1
ATOM 738 N N . LYS A 1 97 ? 37.015 25.234 -18.309 1.00 48.53 97 LYS A N 1
ATOM 739 C CA . LYS A 1 97 ? 36.763 26.634 -18.755 1.00 48.53 97 LYS A CA 1
ATOM 740 C C . LYS A 1 97 ? 35.711 26.926 -19.859 1.00 48.53 97 LYS A C 1
ATOM 742 O O . LYS A 1 97 ? 35.990 26.692 -21.024 1.00 48.53 97 LYS A O 1
ATOM 747 N N . SER A 1 98 ? 34.636 27.614 -19.469 1.00 45.94 98 SER A N 1
ATOM 748 C CA . SER A 1 98 ? 34.100 28.861 -20.068 1.00 45.94 98 SER A CA 1
ATOM 749 C C . SER A 1 98 ? 33.201 29.482 -18.989 1.00 45.94 98 SER A C 1
ATOM 751 O O . SER A 1 98 ? 32.395 28.775 -18.394 1.00 45.94 98 SER A O 1
ATOM 753 N N . ASP A 1 99 ? 33.565 30.626 -18.412 1.00 42.84 99 ASP A N 1
ATOM 754 C CA . ASP A 1 99 ? 33.242 31.964 -18.934 1.00 42.84 99 ASP A CA 1
ATOM 755 C C . ASP A 1 99 ? 31.724 32.161 -19.050 1.00 42.84 99 ASP A C 1
ATOM 757 O O . ASP A 1 99 ? 31.120 31.820 -20.058 1.00 42.84 99 ASP A O 1
ATOM 761 N N . ASP A 1 100 ? 31.081 32.506 -17.935 1.00 42.19 100 ASP A N 1
ATOM 762 C CA . ASP A 1 100 ? 30.498 33.838 -17.741 1.00 42.19 100 ASP A CA 1
ATOM 763 C C . ASP A 1 100 ? 29.683 33.872 -16.428 1.00 42.19 100 ASP A C 1
ATOM 765 O O . ASP A 1 100 ? 28.939 32.953 -16.088 1.00 42.19 100 ASP A O 1
ATOM 769 N N . ALA A 1 101 ? 29.936 34.925 -15.655 1.00 42.72 101 ALA A N 1
ATOM 770 C CA . ALA A 1 101 ? 29.141 35.511 -14.576 1.00 42.72 101 ALA A CA 1
ATOM 771 C C . ALA A 1 101 ? 28.283 34.628 -13.629 1.00 42.72 101 ALA A C 1
ATOM 773 O O . ALA A 1 101 ? 27.141 34.261 -13.895 1.00 42.72 101 ALA A O 1
ATOM 774 N N . GLN A 1 102 ? 28.741 34.515 -12.379 1.00 48.25 102 GLN A N 1
ATOM 775 C CA . GLN A 1 102 ? 27.879 34.572 -11.186 1.00 48.25 102 GLN A CA 1
ATOM 776 C C . GLN A 1 102 ? 28.596 35.454 -10.141 1.00 48.25 102 GLN A C 1
ATOM 778 O O . GLN A 1 102 ? 29.822 35.367 -10.063 1.00 48.25 102 GLN A O 1
ATOM 783 N N . PRO A 1 103 ? 27.898 36.290 -9.334 1.00 47.81 103 PRO A N 1
ATOM 784 C CA . PRO A 1 103 ? 26.936 35.758 -8.371 1.00 47.81 103 PRO A CA 1
ATOM 785 C C . PRO A 1 103 ? 25.679 36.602 -8.075 1.00 47.81 103 PRO A C 1
ATOM 787 O O . PRO A 1 103 ? 25.700 37.821 -7.970 1.00 47.81 103 PRO A O 1
ATOM 790 N N . VAL A 1 104 ? 24.584 35.876 -7.832 1.00 50.91 104 VAL A N 1
ATOM 791 C CA . VAL A 1 104 ? 23.699 35.965 -6.652 1.00 50.91 104 VAL A CA 1
ATOM 792 C C . VAL A 1 104 ? 23.663 37.313 -5.898 1.00 50.91 104 VAL A C 1
ATOM 794 O O . VAL A 1 104 ? 24.649 37.675 -5.261 1.00 50.91 104 VAL A O 1
ATOM 797 N N . LYS A 1 105 ? 22.471 37.925 -5.765 1.00 51.06 105 LYS A N 1
ATOM 798 C CA . LYS A 1 105 ? 21.742 38.125 -4.478 1.00 51.06 105 LYS A CA 1
ATOM 799 C C . LYS A 1 105 ? 20.611 39.170 -4.576 1.00 51.06 105 LYS A C 1
ATOM 801 O O . LYS A 1 105 ? 20.839 40.339 -4.832 1.00 51.06 105 LYS A O 1
ATOM 806 N N . LYS A 1 106 ? 19.396 38.680 -4.294 1.00 46.38 106 LYS A N 1
ATOM 807 C CA . LYS A 1 106 ? 18.334 39.207 -3.403 1.00 46.38 106 LYS A CA 1
ATOM 808 C C . LYS A 1 106 ? 18.067 40.729 -3.313 1.00 46.38 106 LYS A C 1
ATOM 810 O O . LYS A 1 106 ? 18.929 41.508 -2.945 1.00 46.38 106 LYS A O 1
ATOM 815 N N . ARG A 1 107 ? 16.767 41.050 -3.473 1.00 50.66 107 ARG A N 1
ATOM 816 C CA . ARG A 1 107 ? 15.955 42.141 -2.872 1.00 50.66 107 ARG A CA 1
ATOM 817 C C . ARG A 1 107 ? 16.702 43.117 -1.949 1.00 50.66 107 ARG A C 1
ATOM 819 O O . ARG A 1 107 ? 17.131 42.695 -0.885 1.00 50.66 107 ARG A O 1
ATOM 826 N N . GLN A 1 108 ? 16.574 44.415 -2.240 1.00 48.75 108 GLN A N 1
ATOM 827 C CA . GLN A 1 108 ? 16.215 45.466 -1.271 1.00 48.75 108 GLN A CA 1
ATOM 828 C C . GLN A 1 108 ? 15.910 46.781 -2.017 1.00 48.75 108 GLN A C 1
ATOM 830 O O . GLN A 1 108 ? 16.809 47.513 -2.412 1.00 48.75 108 GLN A O 1
ATOM 835 N N . LYS A 1 109 ? 14.622 47.108 -2.210 1.00 49.78 109 LYS A N 1
ATOM 836 C CA . LYS A 1 109 ? 14.224 48.519 -2.329 1.00 49.78 109 LYS A CA 1
ATOM 837 C C . LYS A 1 109 ? 14.288 49.099 -0.919 1.00 49.78 109 LYS A C 1
ATOM 839 O O . LYS A 1 109 ? 13.548 48.613 -0.064 1.00 49.78 109 LYS A O 1
ATOM 844 N N . LYS A 1 110 ? 15.161 50.086 -0.704 1.00 45.78 110 LYS A N 1
ATOM 845 C CA . LYS A 1 110 ? 14.910 51.357 0.007 1.00 45.78 110 LYS A CA 1
ATOM 846 C C . LYS A 1 110 ? 16.238 52.016 0.419 1.00 45.78 110 LYS A C 1
ATOM 848 O O . LYS A 1 110 ? 16.934 51.491 1.278 1.00 45.78 110 LYS A O 1
ATOM 853 N N . ALA A 1 111 ? 16.505 53.188 -0.152 1.00 44.31 111 ALA A N 1
ATOM 854 C CA . ALA A 1 111 ? 17.265 54.303 0.431 1.00 44.31 111 ALA A CA 1
ATOM 855 C C . ALA A 1 111 ? 16.734 55.580 -0.271 1.00 44.31 111 ALA A C 1
ATOM 857 O O . ALA A 1 111 ? 16.718 55.581 -1.499 1.00 44.31 111 ALA A O 1
ATOM 858 N N . ALA A 1 112 ? 16.012 56.504 0.391 1.00 47.03 112 ALA A N 1
ATOM 859 C CA . ALA A 1 112 ? 16.413 57.592 1.333 1.00 47.03 112 ALA A CA 1
ATOM 860 C C . ALA A 1 112 ? 16.342 58.968 0.590 1.00 47.03 112 ALA A C 1
ATOM 862 O O . ALA A 1 112 ? 16.209 58.888 -0.635 1.00 47.03 112 ALA A O 1
ATOM 863 N N . PRO A 1 113 ? 16.470 60.201 1.170 1.00 56.47 113 PRO A N 1
ATOM 864 C CA . PRO A 1 113 ? 16.541 60.755 2.562 1.00 56.47 113 PRO A CA 1
ATOM 865 C C . PRO A 1 113 ? 15.650 62.064 2.692 1.00 56.47 113 PRO A C 1
ATOM 867 O O . PRO A 1 113 ? 14.664 62.089 1.954 1.00 56.47 113 PRO A O 1
ATOM 870 N N . PRO A 1 114 ? 15.913 63.187 3.443 1.00 48.53 114 PRO A N 1
ATOM 871 C CA . PRO A 1 114 ? 16.779 63.536 4.606 1.00 48.53 114 PRO A CA 1
ATOM 872 C C . PRO A 1 114 ? 16.107 64.405 5.736 1.00 48.53 114 PRO A C 1
ATOM 874 O O . PRO A 1 114 ? 14.976 64.848 5.596 1.00 48.53 114 PRO A O 1
ATOM 877 N N . ALA A 1 115 ? 16.897 64.713 6.786 1.00 44.25 115 ALA A N 1
ATOM 878 C CA . ALA A 1 115 ? 16.879 65.899 7.679 1.00 44.25 115 ALA A CA 1
ATOM 879 C C . ALA A 1 115 ? 15.677 66.164 8.621 1.00 44.25 115 ALA A C 1
ATOM 881 O O . ALA A 1 115 ? 14.596 66.530 8.182 1.00 44.25 115 ALA A O 1
ATOM 882 N N . SER A 1 116 ? 15.903 66.102 9.937 1.00 47.25 116 SER A N 1
ATOM 883 C CA . SER A 1 116 ? 16.196 67.295 10.748 1.00 47.25 116 SER A CA 1
ATOM 884 C C . SER A 1 116 ? 16.545 66.907 12.185 1.00 47.25 116 SER A C 1
ATOM 886 O O . SER A 1 116 ? 16.131 65.864 12.686 1.00 47.25 116 SER A O 1
ATOM 888 N N . ASP A 1 117 ? 17.390 67.762 12.739 1.00 46.69 117 ASP A N 1
ATOM 889 C CA . ASP A 1 117 ? 17.799 67.938 14.128 1.00 46.69 117 ASP A CA 1
ATOM 890 C C . ASP A 1 117 ? 16.585 68.230 15.042 1.00 46.69 117 ASP A C 1
ATOM 892 O O . ASP A 1 117 ? 15.479 68.395 14.530 1.00 46.69 117 ASP A O 1
ATOM 896 N N . GLU A 1 118 ? 16.831 68.380 16.348 1.00 49.84 118 GLU A N 1
ATOM 897 C CA . GLU A 1 118 ? 15.907 68.886 17.386 1.00 49.84 118 GLU A CA 1
ATOM 898 C C . GLU A 1 118 ? 14.963 67.853 18.037 1.00 49.84 118 GLU A C 1
ATOM 900 O O . GLU A 1 118 ? 14.343 67.038 17.364 1.00 49.84 118 GLU A O 1
ATOM 905 N N . GLU A 1 119 ? 14.705 67.803 19.342 1.00 46.44 119 GLU A N 1
ATOM 906 C CA . GLU A 1 119 ? 15.336 68.239 20.592 1.00 46.44 119 GLU A CA 1
ATOM 907 C C . GLU A 1 119 ? 14.652 67.394 21.702 1.00 46.44 119 GLU A C 1
ATOM 909 O O . GLU A 1 119 ? 13.663 66.697 21.466 1.00 46.44 119 GLU A O 1
ATOM 914 N N . ASP A 1 120 ? 15.235 67.437 22.895 1.00 48.28 120 ASP A N 1
ATOM 915 C CA . ASP A 1 120 ? 14.716 67.070 24.218 1.00 48.28 120 ASP A CA 1
ATOM 916 C C . ASP A 1 120 ? 13.173 67.028 24.395 1.00 48.28 120 ASP A C 1
ATOM 918 O O . ASP A 1 120 ? 12.460 67.896 23.902 1.00 48.28 120 ASP A O 1
ATOM 922 N N . VAL A 1 121 ? 12.657 66.075 25.188 1.00 51.56 121 VAL A N 1
ATOM 923 C CA . VAL A 1 121 ? 11.809 66.364 26.369 1.00 51.56 121 VAL A CA 1
ATOM 924 C C . VAL A 1 121 ? 11.514 65.085 2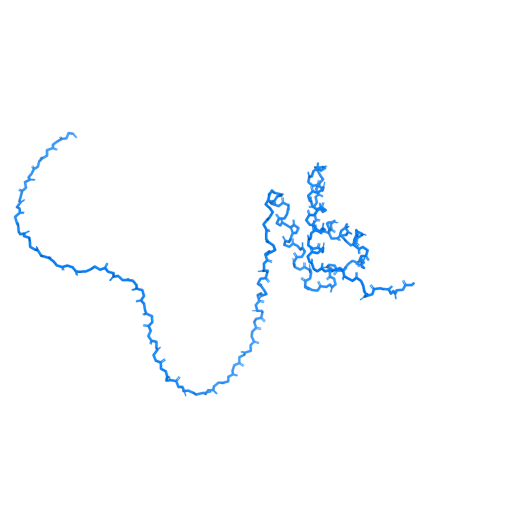7.168 1.00 51.56 121 VAL A C 1
ATOM 926 O O . VAL A 1 121 ? 11.072 64.046 26.681 1.00 51.56 121 VAL A O 1
ATOM 929 N N . VAL A 1 122 ? 11.807 65.261 28.446 1.00 50.41 122 VAL A N 1
ATOM 930 C CA . VAL A 1 122 ? 11.638 64.471 29.660 1.00 50.41 122 VAL A CA 1
ATOM 931 C C . VAL A 1 122 ? 10.189 64.036 29.993 1.00 50.41 122 VAL A C 1
ATOM 933 O O . VAL A 1 122 ? 9.232 64.701 29.616 1.00 50.41 122 VAL A O 1
ATOM 936 N N . ASN A 1 123 ? 10.095 63.010 30.855 1.00 46.50 123 ASN A N 1
ATOM 937 C CA . ASN A 1 123 ? 9.048 62.754 31.871 1.00 46.50 123 ASN A CA 1
ATOM 938 C C . ASN A 1 123 ? 7.661 62.229 31.421 1.00 46.50 123 ASN A C 1
ATOM 940 O O . ASN A 1 123 ? 6.960 62.883 30.663 1.00 46.50 123 ASN A O 1
ATOM 944 N N . ASP A 1 124 ? 7.174 61.120 31.993 1.00 51.97 124 ASP A N 1
ATOM 945 C CA . ASP A 1 124 ? 6.384 61.137 33.243 1.00 51.97 124 ASP A CA 1
ATOM 946 C C . ASP A 1 124 ? 5.842 59.739 33.625 1.00 51.97 124 ASP A C 1
ATOM 948 O O . ASP A 1 124 ? 5.606 58.875 32.784 1.00 51.97 124 ASP A O 1
ATOM 952 N N . SER A 1 125 ? 5.725 59.573 34.937 1.00 57.50 125 SER A N 1
ATOM 953 C CA . SER A 1 125 ? 5.252 58.487 35.804 1.00 57.50 125 SER A CA 1
ATOM 954 C C . SER A 1 125 ? 4.021 57.677 35.357 1.00 57.50 125 SER A C 1
ATOM 956 O O . SER A 1 125 ? 3.092 58.226 34.778 1.00 57.50 125 SER A O 1
ATOM 958 N N . GLU A 1 126 ? 3.956 56.403 35.773 1.00 55.59 126 GLU A N 1
ATOM 959 C CA . GLU A 1 126 ? 3.036 55.931 36.837 1.00 55.59 126 GLU A CA 1
ATOM 960 C C . GLU A 1 126 ? 3.517 54.595 37.435 1.00 55.59 126 GLU A C 1
ATOM 962 O O . GLU A 1 126 ? 4.032 53.745 36.670 1.00 55.59 126 GLU A O 1
#

Organism: NCBI:txid161662

Radius of gyration: 29.61 Å; chains: 1; bounding box: 53×92×57 Å

pLDDT: mean 70.69, std 20.64, range [35.12, 93.94]

Sequence (126 aa):
MRSTAANVPHDAAIEQCLRRVVRDALKNDMEMTVKKARAHAEEELALDAGFFKDTPAWKERSKDIITAAVEDPSSPEKAQKNASKPTAKAKAGTKRKSDDAQPVKKRQKKAAPPASDEEDVVNDSE